Protein AF-A0A7X4XY00-F1 (afdb_monomer)

Nearest PDB structures (foldseek):
  7zkt-assembly4_H  TM=8.302E-01  e=1.861E+00  Physcomitrium patens
  7zkt-assembly4_G  TM=8.321E-01  e=2.556E+00  Physcomitrium patens
  7zhc-assembly1_B  TM=7.951E-01  e=2.995E+00  Physcomitrium patens
  8xjh-assembly1_A  TM=7.984E-01  e=3.242E+00  Arabidopsis thaliana
  8xjh-assembly1_B  TM=7.896E-01  e=3.242E+00  Arabidopsis thaliana

Sequence (49 aa):
MQKAILFARRTGARGIALEASHRNLTAQALYESLGFQRDENYYHYFLTV

Organism: NCBI:txid265726

Secondary structure (DSSP, 8-state):
-HHHHHHHHHTT-S-------TT-HHHHHHHHHTT----SSS-------

Foldseek 3Di:
DVVVVVVCVVVVNPDDDDDDPPPPVVVVVVCVVVVDDDDPDDDDDDD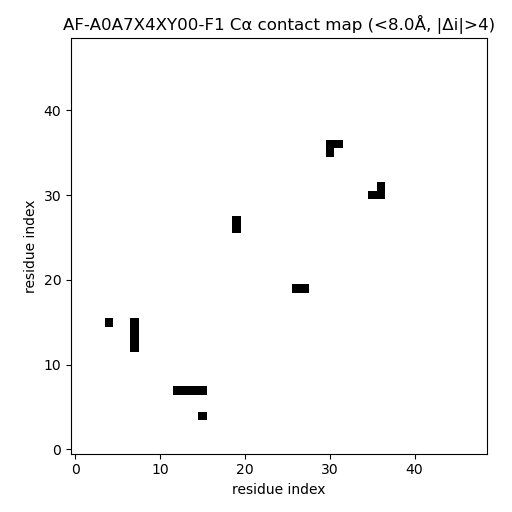DD

Structure (mmCIF, N/CA/C/O backbone):
data_AF-A0A7X4XY00-F1
#
_entry.id   AF-A0A7X4XY00-F1
#
loop_
_atom_site.group_PDB
_atom_site.id
_atom_site.type_symbol
_atom_site.label_atom_id
_atom_site.label_alt_id
_atom_site.label_comp_id
_atom_site.label_asym_id
_atom_site.label_entity_id
_atom_site.label_seq_id
_atom_site.pdbx_PDB_ins_code
_atom_site.Cartn_x
_atom_site.Cartn_y
_atom_site.Cartn_z
_atom_site.occupancy
_atom_site.B_iso_or_equiv
_atom_site.auth_seq_id
_atom_site.auth_comp_id
_atom_site.auth_asym_id
_atom_site.auth_atom_id
_atom_site.pdbx_PDB_model_num
ATOM 1 N N . MET A 1 1 ? -1.308 12.566 -2.117 1.00 74.81 1 MET A N 1
ATOM 2 C CA . MET A 1 1 ? -1.149 11.757 -0.886 1.00 74.81 1 MET A CA 1
ATOM 3 C C . MET A 1 1 ? -1.275 12.532 0.424 1.00 74.81 1 MET A C 1
ATOM 5 O O . MET A 1 1 ? -1.951 12.035 1.313 1.00 74.81 1 MET A O 1
ATOM 9 N N . GLN A 1 2 ? -0.730 13.748 0.565 1.00 83.88 2 GLN A N 1
ATOM 10 C CA . GLN A 1 2 ? -0.779 14.507 1.834 1.00 83.88 2 GLN A CA 1
ATOM 11 C C . GLN A 1 2 ? -2.186 14.643 2.459 1.00 83.88 2 GLN A C 1
ATOM 13 O O . GLN A 1 2 ? -2.333 14.449 3.661 1.00 83.88 2 GLN A O 1
AT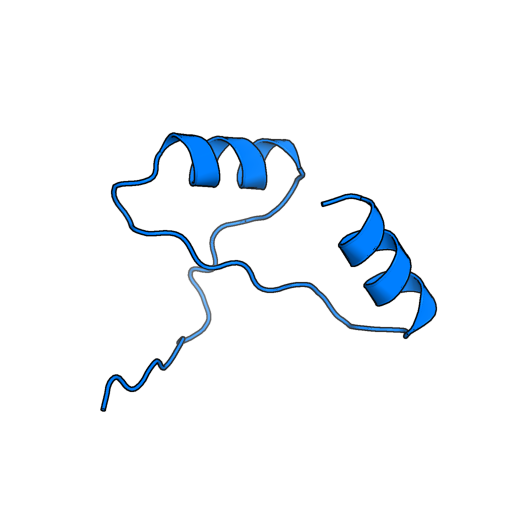OM 18 N N . LYS A 1 3 ? -3.239 14.890 1.661 1.00 91.56 3 LYS A N 1
ATOM 19 C CA . LYS A 1 3 ? -4.625 14.972 2.170 1.00 91.56 3 LYS A CA 1
ATOM 20 C C . LYS A 1 3 ? -5.118 13.668 2.813 1.00 91.56 3 LYS A C 1
ATOM 22 O O . LYS A 1 3 ? -5.747 13.724 3.863 1.00 91.56 3 LYS A O 1
ATOM 27 N N . ALA A 1 4 ? -4.814 12.516 2.213 1.00 90.12 4 ALA A N 1
ATOM 28 C CA . ALA A 1 4 ? -5.206 11.214 2.754 1.00 90.12 4 ALA A CA 1
ATOM 29 C C . ALA A 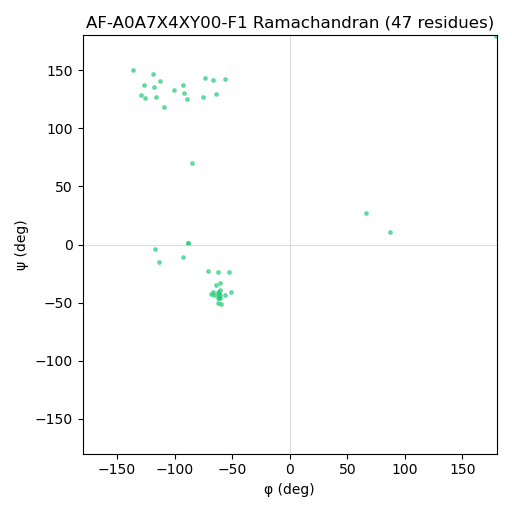1 4 ? -4.481 10.919 4.076 1.00 90.12 4 ALA A C 1
ATOM 31 O O . ALA A 1 4 ? -5.107 10.480 5.034 1.00 90.12 4 ALA A O 1
ATOM 32 N N . ILE A 1 5 ? -3.189 11.258 4.162 1.00 91.25 5 ILE A N 1
ATOM 33 C CA . ILE A 1 5 ? -2.387 11.117 5.388 1.00 91.25 5 ILE A CA 1
ATOM 34 C C . ILE A 1 5 ? -2.945 11.996 6.515 1.00 91.25 5 ILE A C 1
ATOM 36 O O . ILE A 1 5 ? -3.122 11.527 7.638 1.00 91.25 5 ILE A O 1
ATOM 40 N N . LEU A 1 6 ? -3.263 13.261 6.224 1.00 94.31 6 LEU A N 1
ATOM 41 C CA . LEU A 1 6 ? -3.865 14.172 7.204 1.00 94.31 6 LEU A CA 1
ATOM 42 C C . LEU A 1 6 ? -5.234 13.679 7.680 1.00 94.31 6 LEU A C 1
ATOM 44 O O . LEU A 1 6 ? -5.534 13.750 8.870 1.00 94.31 6 LEU A O 1
ATOM 48 N N . PHE A 1 7 ? -6.051 13.162 6.761 1.00 93.94 7 PHE A N 1
ATOM 49 C CA . PHE A 1 7 ? -7.347 12.586 7.095 1.00 93.94 7 PHE A CA 1
ATOM 50 C C . PHE A 1 7 ? -7.197 11.375 8.021 1.00 93.94 7 PHE A C 1
ATOM 52 O O . PHE A 1 7 ? -7.796 11.372 9.091 1.00 93.94 7 PHE A O 1
ATOM 59 N N . ALA A 1 8 ? -6.336 10.418 7.662 1.00 94.00 8 ALA A N 1
ATOM 60 C CA . ALA A 1 8 ? -6.067 9.221 8.456 1.00 94.00 8 ALA A CA 1
ATOM 61 C C . ALA A 1 8 ? -5.609 9.563 9.882 1.00 94.00 8 ALA A C 1
ATOM 63 O O . ALA A 1 8 ? -6.116 8.995 10.848 1.00 94.00 8 ALA A O 1
ATOM 64 N N . ARG A 1 9 ? -4.711 10.548 10.027 1.00 93.31 9 ARG A N 1
ATOM 65 C CA . ARG A 1 9 ? -4.281 11.043 11.344 1.00 93.31 9 ARG A CA 1
ATOM 66 C C . ARG A 1 9 ? -5.444 11.626 12.141 1.00 93.31 9 ARG A C 1
ATOM 68 O O . ARG A 1 9 ? -5.603 11.300 13.312 1.00 93.31 9 ARG A O 1
ATOM 75 N N . ARG A 1 10 ? -6.270 12.464 11.510 1.00 97.06 10 ARG A N 1
ATOM 76 C CA . ARG A 1 10 ? -7.415 13.110 12.169 1.00 97.06 10 ARG A CA 1
ATOM 77 C C . ARG A 1 10 ? -8.473 12.107 12.622 1.00 97.06 10 ARG A C 1
ATOM 79 O O . ARG A 1 10 ? -9.104 12.327 13.647 1.00 97.06 10 ARG A O 1
ATOM 86 N N . THR A 1 11 ? -8.679 11.032 11.868 1.00 96.56 11 THR A N 1
ATOM 87 C CA . THR A 1 11 ? -9.669 10.000 12.202 1.00 96.56 11 THR A CA 1
ATOM 88 C C . THR A 1 11 ? -9.115 8.902 13.109 1.00 96.56 11 THR A C 1
ATOM 90 O O . THR A 1 11 ? -9.839 7.957 13.401 1.00 96.56 11 THR A O 1
ATOM 93 N N . GLY A 1 12 ? -7.845 8.978 13.525 1.00 95.62 12 GLY A N 1
ATOM 94 C CA . GLY A 1 12 ? -7.210 7.934 14.334 1.00 95.62 12 GLY A CA 1
ATOM 95 C C . GLY A 1 12 ? -7.047 6.600 13.597 1.00 95.62 12 GLY A C 1
ATOM 96 O O . GLY A 1 12 ? -7.046 5.542 14.223 1.00 95.62 12 GLY A O 1
ATOM 97 N N . ALA A 1 13 ? -6.941 6.623 12.265 1.00 94.94 13 ALA A N 1
ATOM 98 C CA . ALA A 1 13 ? -6.709 5.413 11.487 1.00 94.94 13 ALA A CA 1
ATOM 99 C C . ALA A 1 13 ? -5.315 4.837 11.790 1.00 94.94 13 ALA A C 1
ATOM 101 O O . ALA A 1 13 ? -4.340 5.576 11.918 1.00 94.94 13 ALA A O 1
ATOM 102 N N . ARG A 1 14 ? -5.209 3.504 11.856 1.00 91.75 14 ARG A N 1
ATOM 103 C CA . ARG A 1 14 ? -3.938 2.815 12.153 1.00 91.75 14 ARG A CA 1
ATOM 104 C C . ARG A 1 14 ? -2.916 2.885 11.016 1.00 91.75 14 ARG A C 1
ATOM 106 O O . ARG A 1 14 ? -1.728 2.736 11.263 1.00 91.75 14 ARG A O 1
ATOM 113 N N . GLY A 1 15 ? -3.366 3.104 9.784 1.00 90.81 15 GLY A N 1
ATOM 114 C CA . GLY A 1 15 ? -2.505 3.142 8.608 1.00 90.81 15 GLY A CA 1
ATOM 115 C C . GLY A 1 15 ? -3.296 3.382 7.328 1.00 90.81 15 GLY A C 1
ATOM 116 O O . GLY A 1 15 ? -4.519 3.525 7.357 1.00 90.81 15 GLY A O 1
ATOM 117 N N . ILE A 1 16 ? -2.580 3.434 6.207 1.00 92.19 16 ILE A N 1
ATOM 118 C CA . ILE A 1 16 ? -3.137 3.551 4.857 1.00 92.19 16 ILE A CA 1
ATOM 119 C C . ILE A 1 16 ? -2.565 2.392 4.042 1.00 92.19 16 ILE A C 1
ATOM 121 O O . ILE A 1 16 ? -1.347 2.247 3.976 1.00 92.19 16 ILE A O 1
ATOM 125 N N . ALA A 1 17 ? -3.433 1.595 3.421 1.00 90.94 17 ALA A N 1
ATOM 126 C CA . ALA A 1 17 ? -3.031 0.580 2.454 1.00 90.94 17 ALA A CA 1
ATOM 127 C C . ALA A 1 17 ? -3.083 1.170 1.039 1.00 90.94 17 ALA A C 1
ATOM 129 O O . ALA A 1 17 ? -4.024 1.891 0.698 1.00 90.94 17 ALA A O 1
ATOM 130 N N . LEU A 1 18 ? -2.066 0.876 0.233 1.00 90.94 18 LEU A N 1
ATOM 131 C CA . LEU A 1 18 ? -1.977 1.268 -1.169 1.00 90.94 18 LEU A CA 1
ATOM 132 C C . LEU A 1 18 ? -1.720 0.017 -2.000 1.00 90.94 18 LEU A C 1
ATOM 134 O O . LEU A 1 18 ? -0.887 -0.805 -1.630 1.00 90.94 18 LEU A O 1
ATOM 138 N N . GLU A 1 19 ? -2.405 -0.096 -3.131 1.00 90.50 19 GLU A N 1
ATOM 139 C CA . GLU A 1 19 ? -2.183 -1.164 -4.098 1.00 90.50 19 GLU A CA 1
ATOM 140 C C . GLU A 1 19 ? -1.729 -0.548 -5.421 1.00 90.50 19 GLU A C 1
ATOM 142 O O . GLU A 1 19 ? -2.272 0.457 -5.886 1.00 90.50 19 GLU A O 1
ATOM 147 N N . ALA A 1 20 ? -0.707 -1.145 -6.024 1.00 90.75 20 ALA A N 1
ATOM 148 C CA . ALA A 1 20 ? -0.257 -0.817 -7.365 1.00 90.75 20 ALA A CA 1
ATOM 149 C C . ALA A 1 20 ? 0.019 -2.110 -8.127 1.00 90.75 20 ALA A C 1
ATOM 151 O O . ALA A 1 20 ? 0.440 -3.112 -7.554 1.00 90.75 20 ALA A O 1
ATOM 152 N N . SER A 1 21 ? -0.159 -2.070 -9.449 1.00 90.56 21 SER A N 1
ATOM 153 C CA . SER A 1 21 ? 0.307 -3.158 -10.305 1.00 90.56 21 SER A CA 1
ATOM 154 C C . SER A 1 21 ? 1.806 -3.387 -10.099 1.00 90.56 21 SER A C 1
ATOM 156 O O . SER A 1 21 ? 2.585 -2.431 -10.037 1.00 90.56 21 SER A O 1
ATOM 158 N N . HIS A 1 22 ? 2.222 -4.653 -10.120 1.00 87.62 22 HIS A N 1
ATOM 159 C CA . HIS A 1 22 ? 3.627 -5.066 -10.085 1.00 87.62 22 HIS A CA 1
ATOM 160 C C . HIS A 1 22 ? 4.486 -4.393 -11.169 1.00 87.62 22 HIS A C 1
ATOM 162 O O . HIS A 1 22 ? 5.692 -4.254 -10.998 1.00 87.62 22 HIS A O 1
ATOM 168 N N . ARG A 1 23 ? 3.876 -3.940 -12.275 1.00 93.94 23 ARG A N 1
ATOM 169 C CA . ARG A 1 23 ? 4.573 -3.243 -13.370 1.00 93.94 23 ARG A CA 1
ATOM 170 C C . ARG A 1 23 ? 4.580 -1.721 -13.244 1.00 93.94 23 ARG A C 1
ATOM 172 O O . ARG A 1 23 ? 5.291 -1.058 -13.994 1.00 93.94 23 ARG A O 1
ATOM 179 N N . ASN A 1 24 ? 3.801 -1.147 -12.331 1.00 94.69 24 ASN A N 1
ATOM 180 C CA . ASN A 1 24 ? 3.748 0.299 -12.141 1.00 94.69 24 ASN A CA 1
ATOM 181 C C . ASN A 1 24 ? 4.881 0.761 -11.211 1.00 94.69 24 ASN A C 1
ATOM 183 O O . ASN A 1 24 ? 4.652 1.157 -10.068 1.00 94.69 24 ASN A O 1
ATOM 187 N N . LEU A 1 25 ? 6.114 0.686 -11.719 1.00 94.38 25 LEU A N 1
ATOM 188 C CA . LEU A 1 25 ? 7.329 1.023 -10.970 1.00 94.38 25 LEU A CA 1
ATOM 189 C C . LEU A 1 25 ? 7.338 2.486 -10.508 1.00 94.38 25 LEU A C 1
ATOM 191 O O . LEU A 1 25 ? 7.824 2.790 -9.424 1.00 94.38 25 LEU A O 1
ATOM 195 N N . THR A 1 26 ? 6.746 3.391 -11.293 1.00 96.12 26 THR A N 1
ATOM 196 C CA . THR A 1 26 ? 6.615 4.807 -10.925 1.00 96.12 26 THR A CA 1
ATOM 197 C C . THR A 1 26 ? 5.767 4.989 -9.668 1.00 96.12 26 THR A C 1
ATOM 199 O O . THR A 1 26 ? 6.138 5.763 -8.788 1.00 96.12 26 THR A O 1
ATOM 202 N N . ALA A 1 27 ? 4.646 4.269 -9.552 1.00 92.94 27 ALA A N 1
ATOM 203 C CA . ALA A 1 27 ? 3.811 4.325 -8.356 1.00 92.94 27 ALA A CA 1
ATOM 204 C C . ALA A 1 27 ? 4.510 3.700 -7.140 1.00 92.94 27 ALA A C 1
ATOM 206 O O . ALA A 1 27 ? 4.475 4.292 -6.065 1.00 92.94 27 ALA A O 1
ATOM 207 N N . GLN A 1 28 ? 5.185 2.559 -7.318 1.00 93.81 28 GLN A N 1
ATOM 208 C CA . GLN A 1 28 ? 5.931 1.894 -6.241 1.00 93.81 28 GLN A CA 1
ATOM 209 C C . GLN A 1 28 ? 7.024 2.811 -5.673 1.00 93.81 28 GLN A C 1
ATOM 211 O O . GLN A 1 28 ? 7.016 3.097 -4.478 1.00 93.81 28 GL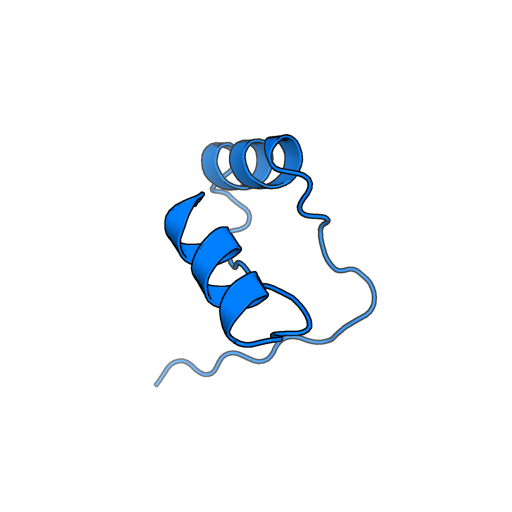N A O 1
ATOM 216 N N . ALA A 1 29 ? 7.871 3.382 -6.538 1.00 94.75 29 ALA A N 1
ATOM 217 C CA . ALA A 1 29 ? 8.924 4.309 -6.124 1.00 94.75 29 ALA A CA 1
ATOM 218 C C . ALA A 1 29 ? 8.361 5.561 -5.430 1.00 94.75 29 ALA A C 1
ATOM 220 O O . ALA A 1 29 ? 8.911 6.032 -4.433 1.00 94.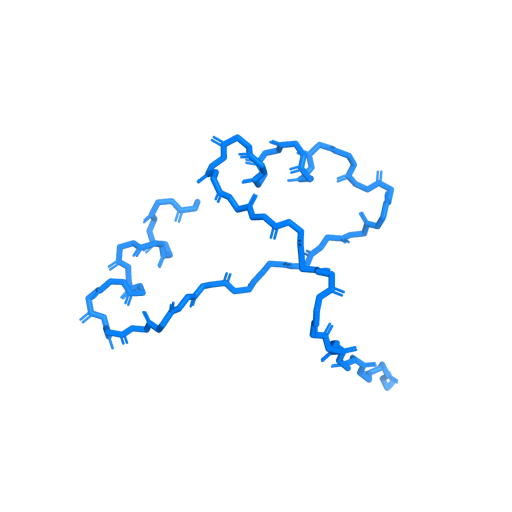75 29 ALA A O 1
ATOM 221 N N .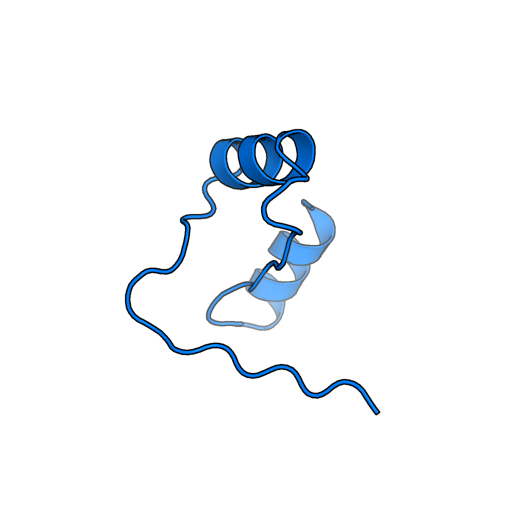 LEU A 1 30 ? 7.234 6.093 -5.919 1.00 94.44 30 LEU A N 1
ATOM 222 C 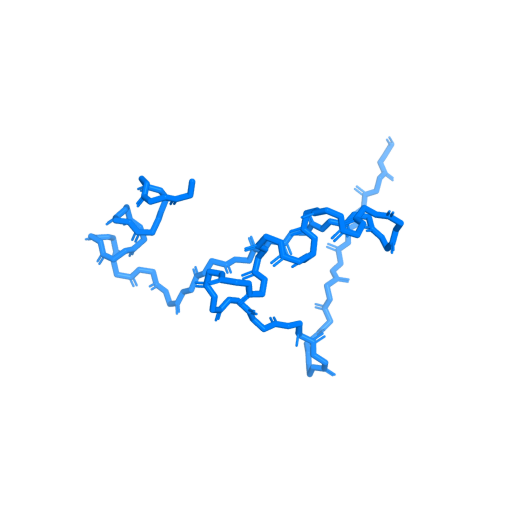CA . LEU A 1 30 ? 6.549 7.201 -5.256 1.00 94.44 30 LEU A CA 1
ATOM 223 C C . LEU A 1 30 ? 6.105 6.812 -3.839 1.00 94.44 30 LEU A C 1
ATOM 225 O O . LEU A 1 30 ? 6.308 7.589 -2.908 1.00 94.44 30 LEU A O 1
ATOM 229 N N . TYR A 1 31 ? 5.504 5.638 -3.653 1.00 93.94 31 TYR A N 1
ATOM 230 C CA . TYR A 1 31 ? 5.030 5.196 -2.339 1.00 93.94 31 TYR A CA 1
ATOM 231 C C . TYR A 1 31 ? 6.191 4.977 -1.367 1.00 93.94 31 TYR A C 1
ATOM 233 O O . TYR A 1 31 ? 6.140 5.479 -0.243 1.00 93.94 31 TYR A O 1
ATOM 241 N N . GLU A 1 32 ? 7.266 4.340 -1.822 1.00 93.88 32 GLU A N 1
ATOM 242 C CA . GLU A 1 32 ? 8.487 4.145 -1.034 1.00 93.88 32 GLU A CA 1
ATOM 243 C C . GLU A 1 32 ? 9.116 5.486 -0.627 1.00 93.88 32 GLU A C 1
ATOM 245 O O . GLU A 1 32 ? 9.428 5.691 0.546 1.00 93.88 32 GLU A O 1
ATOM 250 N N . SER A 1 33 ? 9.194 6.461 -1.545 1.00 94.81 33 SER A N 1
ATOM 251 C CA . SER A 1 33 ? 9.693 7.814 -1.229 1.00 94.81 33 SER A CA 1
ATOM 252 C C . SER A 1 33 ? 8.848 8.562 -0.189 1.00 94.81 33 SER A C 1
ATOM 254 O O . SER A 1 33 ? 9.338 9.461 0.493 1.00 94.81 33 SER A O 1
ATOM 256 N N . LEU A 1 34 ? 7.571 8.190 -0.054 1.00 92.38 34 LEU A N 1
ATOM 257 C CA . LEU A 1 34 ? 6.647 8.738 0.938 1.00 92.38 34 LEU A CA 1
ATOM 258 C C . LEU A 1 34 ? 6.689 7.970 2.272 1.00 92.38 34 LEU A C 1
ATOM 260 O O . LEU A 1 34 ? 5.945 8.322 3.190 1.00 92.38 34 LEU A O 1
ATOM 264 N N . GLY A 1 35 ? 7.546 6.951 2.387 1.00 91.81 35 GLY A N 1
ATOM 265 C CA . GLY A 1 35 ? 7.743 6.143 3.590 1.00 91.81 35 GLY A CA 1
ATOM 266 C C . GLY A 1 35 ? 6.797 4.948 3.719 1.00 91.81 35 GLY A C 1
ATOM 267 O O . GLY A 1 35 ? 6.739 4.343 4.789 1.00 91.81 35 GLY A O 1
ATOM 268 N N . PHE A 1 36 ? 6.049 4.600 2.667 1.00 92.75 36 PHE A N 1
ATOM 269 C CA . PHE A 1 36 ? 5.287 3.352 2.647 1.00 92.75 36 PHE A CA 1
ATOM 270 C C . PHE A 1 36 ? 6.236 2.171 2.449 1.00 92.75 36 PHE A C 1
ATOM 272 O O . PHE A 1 36 ? 7.206 2.260 1.702 1.00 92.75 36 PHE A O 1
ATOM 279 N N . GLN A 1 37 ? 5.934 1.059 3.109 1.00 91.06 37 GLN A N 1
ATOM 280 C CA . GLN A 1 37 ? 6.693 -0.180 2.991 1.00 91.06 37 GLN A CA 1
ATOM 281 C C . GLN A 1 37 ? 5.827 -1.228 2.308 1.00 91.06 37 GLN A C 1
ATOM 283 O O . GLN A 1 37 ? 4.621 -1.299 2.565 1.00 91.06 37 GLN A O 1
ATOM 288 N N . ARG A 1 38 ? 6.440 -2.027 1.429 1.00 87.31 38 ARG A N 1
ATOM 289 C CA . ARG A 1 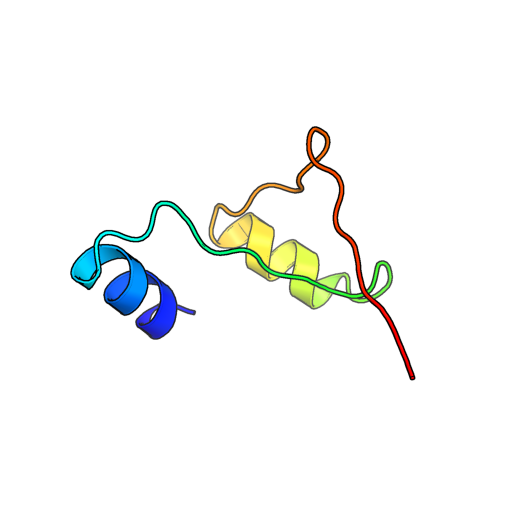38 ? 5.771 -3.193 0.862 1.00 87.31 38 ARG A CA 1
ATOM 290 C C . ARG A 1 38 ? 5.475 -4.171 1.989 1.00 87.31 38 ARG A C 1
ATOM 292 O O . ARG A 1 38 ? 6.358 -4.500 2.777 1.00 87.31 38 ARG A O 1
ATOM 299 N N . ASP A 1 39 ? 4.232 -4.618 2.045 1.00 84.88 39 ASP A N 1
ATOM 300 C CA . ASP A 1 39 ? 3.826 -5.640 2.989 1.00 84.88 39 ASP A CA 1
ATOM 301 C C . ASP A 1 39 ? 4.325 -7.017 2.523 1.00 84.88 39 ASP A C 1
ATOM 303 O O . ASP A 1 39 ? 4.100 -7.408 1.378 1.00 84.88 39 ASP A O 1
ATOM 307 N N . GLU A 1 40 ? 5.027 -7.734 3.401 1.00 83.25 40 GLU A N 1
ATOM 308 C CA . GLU A 1 40 ? 5.476 -9.118 3.181 1.00 83.25 40 GLU A CA 1
ATOM 309 C C . GLU A 1 40 ? 4.853 -10.104 4.183 1.00 83.25 40 GLU A C 1
ATOM 311 O O . GLU A 1 40 ? 5.072 -11.309 4.086 1.00 83.25 40 GLU A O 1
ATOM 316 N N . ASN A 1 41 ? 4.074 -9.603 5.147 1.00 85.94 41 ASN A N 1
ATOM 317 C CA . ASN A 1 41 ? 3.604 -10.364 6.306 1.00 85.94 41 ASN A CA 1
ATOM 318 C C . ASN A 1 41 ? 2.087 -10.590 6.311 1.00 85.94 41 ASN A C 1
ATOM 320 O O . ASN A 1 41 ? 1.602 -11.424 7.079 1.00 85.94 41 ASN A O 1
ATOM 324 N N . TYR A 1 42 ? 1.330 -9.862 5.490 1.00 82.12 42 TYR A N 1
ATOM 325 C CA . TYR A 1 42 ? -0.127 -9.932 5.466 1.00 82.12 42 TYR A CA 1
ATOM 326 C C . TYR A 1 42 ? -0.666 -10.395 4.106 1.00 82.12 42 TYR A C 1
ATOM 328 O O . TYR A 1 42 ? -0.113 -10.109 3.046 1.00 82.12 42 TYR A O 1
ATOM 336 N N . TYR A 1 43 ? -1.788 -11.120 4.142 1.00 83.00 43 TYR A N 1
ATOM 337 C CA . TYR A 1 43 ? -2.502 -11.549 2.941 1.00 83.00 43 TYR A CA 1
ATOM 338 C C . TYR A 1 43 ? -3.530 -10.498 2.522 1.00 83.00 43 TYR A C 1
ATOM 340 O O . TYR A 1 43 ? -4.420 -10.142 3.298 1.00 83.00 43 TYR A O 1
ATOM 348 N N . HIS A 1 44 ? -3.443 -10.056 1.270 1.00 85.06 44 HIS A N 1
ATOM 349 C CA . HIS A 1 44 ? -4.442 -9.203 0.635 1.00 85.06 44 HIS A CA 1
ATOM 350 C C . HIS A 1 44 ? -5.350 -10.047 -0.262 1.00 85.06 44 HIS A C 1
ATOM 352 O O . HIS A 1 44 ? -4.871 -10.857 -1.054 1.00 85.06 44 HIS A O 1
ATOM 358 N N . TYR A 1 45 ? -6.663 -9.849 -0.146 1.00 87.50 45 TYR A N 1
ATOM 359 C CA . TYR A 1 45 ? -7.661 -10.527 -0.970 1.00 87.50 45 TYR A CA 1
ATOM 360 C C . TYR A 1 45 ? -8.405 -9.498 -1.814 1.00 87.50 45 TYR A C 1
ATOM 362 O O . TYR A 1 45 ? -8.964 -8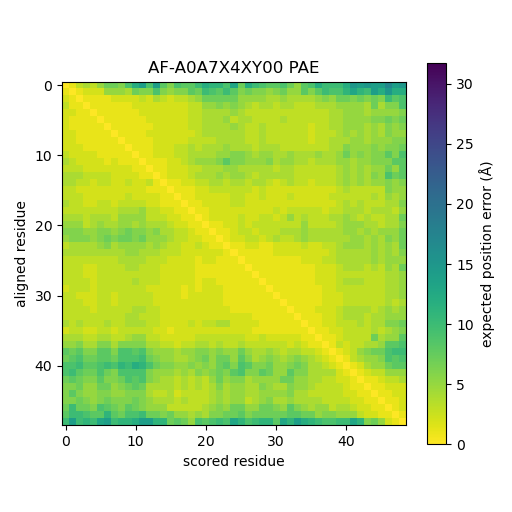.541 -1.279 1.00 87.50 45 TYR A O 1
ATOM 370 N N . PHE A 1 46 ? -8.439 -9.724 -3.125 1.00 87.12 46 PHE A N 1
ATOM 371 C CA . PHE A 1 46 ? -9.204 -8.929 -4.077 1.00 87.12 46 PHE A CA 1
ATOM 372 C C . PHE A 1 46 ? -10.051 -9.865 -4.939 1.00 87.12 46 PHE A C 1
ATOM 374 O O . PHE A 1 46 ? -9.537 -10.835 -5.495 1.00 87.12 46 PHE A O 1
ATOM 381 N N . LEU A 1 47 ? -11.351 -9.588 -5.041 1.00 91.50 47 LEU A N 1
ATOM 382 C CA . LEU A 1 47 ? -12.276 -10.340 -5.883 1.00 91.50 47 LEU A CA 1
ATOM 383 C C . LEU A 1 47 ? -12.680 -9.464 -7.068 1.00 91.50 47 LEU A C 1
ATOM 385 O O . LEU A 1 47 ? -13.281 -8.409 -6.880 1.00 91.50 47 LEU A O 1
ATOM 389 N N . THR A 1 48 ? -12.363 -9.918 -8.279 1.00 86.75 48 THR A N 1
ATOM 390 C CA . THR A 1 48 ? -12.928 -9.351 -9.511 1.00 86.75 48 THR A CA 1
ATOM 391 C C . THR A 1 48 ? -14.182 -10.140 -9.867 1.00 86.75 48 THR A C 1
ATOM 393 O O . THR A 1 48 ? -14.132 -11.371 -9.870 1.00 86.75 48 THR A O 1
ATOM 396 N N . VAL A 1 49 ? -15.285 -9.441 -10.136 1.00 86.25 49 VAL A N 1
ATOM 397 C CA . VAL A 1 49 ? -16.551 -10.017 -10.618 1.00 86.25 49 VAL A CA 1
ATOM 398 C C . VAL A 1 49 ? -16.774 -9.692 -12.084 1.00 86.25 49 VAL A C 1
ATOM 400 O O . VAL A 1 49 ? -16.353 -8.590 -12.504 1.00 86.25 49 VAL A O 1
#

Solvent-accessible surface area (backbone atoms only — not comparable to full-atom values): 3515 Å² total; per-residue (Å²): 110,71,69,59,54,52,47,34,60,74,71,68,48,94,74,83,90,85,87,75,60,94,80,43,57,69,59,52,55,51,40,44,76,70,70,51,74,86,80,87,87,70,90,84,87,83,87,88,132

InterPro domains:
  IPR000182 GNAT domain [PS51186] (1-49)
  IPR016181 Acyl-CoA N-acyltransferase [SSF55729] (1-47)

Mean predicted aligned error: 3.79 Å

Radius of gyration: 12.51 Å; Cα contacts (8 Å, |Δi|>4): 10; chains: 1; bounding box: 26×26×28 Å

pLDDT: mean 90.69, std 4.47, range [74.81, 97.06]